Protein AF-A0A2P8DRP5-F1 (afdb_monomer)

Sequence (119 aa):
MTDTATVTSDDQRIWQIQAHQTLGELLKSADTAELPPLTWCVATNRILVGTTSSSAPAVVQRAAIADWAAHLGAARHPEYEPIAGLTRSVRATATLGTDHPVEVRLIADLRLDGNGNED

Organism: NCBI:txid645275

Mean predicted aligned error: 5.67 Å

Foldseek 3Di:
DDPPPDQDLVNLVVLLVVLVVVVVVLVVLCVVVVADDFDWDRGSPLEIETEDPPPDFLVVRQVNQVSSCVSQVWAWDDWDAPPPLFWIKTWTWHWDDDPNTRIYIYIYIFGADNVSHTD

Radius of gyration: 16.19 Å; Cα contacts (8 Å, |Δi|>4): 200; chains: 1; bounding box: 49×25×41 Å

pLDDT: mean 88.92, std 11.45, range [37.59, 97.94]

Solvent-accessible surface area (backbone atoms only — not comparable to full-atom values): 6619 Å² total; per-residue (Å²): 135,84,81,78,75,80,84,46,72,66,55,28,52,53,29,34,53,50,37,50,52,52,49,57,54,48,53,56,54,34,60,78,66,68,54,75,83,60,52,77,44,78,37,64,76,26,36,35,39,36,29,51,60,86,85,51,48,29,68,56,36,51,50,42,52,51,54,53,23,60,75,61,70,25,52,71,51,81,68,43,55,89,41,80,67,44,31,40,36,45,40,28,41,34,74,45,71,85,91,71,58,28,39,37,36,38,43,31,76,28,54,34,36,101,82,59,44,74,87

Structure (mmCIF, N/CA/C/O backbone):
data_AF-A0A2P8DRP5-F1
#
_entry.id   AF-A0A2P8DRP5-F1
#
loop_
_atom_site.group_PDB
_atom_site.id
_atom_site.type_symbol
_atom_site.label_atom_id
_atom_site.label_alt_id
_atom_site.label_comp_id
_atom_site.label_asym_id
_atom_site.label_entity_id
_atom_site.label_seq_id
_atom_site.pdbx_PDB_ins_code
_atom_site.Cartn_x
_atom_site.Cartn_y
_atom_site.Cartn_z
_atom_site.occupancy
_atom_site.B_iso_or_equiv
_atom_site.auth_seq_id
_atom_site.auth_comp_id
_atom_site.auth_asym_id
_atom_site.auth_atom_id
_atom_site.pdbx_PDB_model_num
ATOM 1 N N . MET A 1 1 ? -34.100 5.474 0.358 1.00 37.59 1 MET A N 1
ATOM 2 C CA . MET A 1 1 ? -33.520 6.764 0.774 1.00 37.59 1 MET A CA 1
ATOM 3 C C . MET A 1 1 ? -32.451 6.416 1.792 1.00 37.59 1 MET A C 1
ATOM 5 O O . MET A 1 1 ? -32.800 6.028 2.896 1.00 37.59 1 MET A O 1
ATOM 9 N N . THR A 1 2 ? -31.195 6.322 1.364 1.00 44.91 2 THR A N 1
ATOM 10 C CA . THR A 1 2 ? -30.097 5.859 2.221 1.00 44.91 2 THR A CA 1
ATOM 11 C C . THR A 1 2 ? -29.666 7.033 3.085 1.00 44.91 2 THR A C 1
ATOM 13 O O . THR A 1 2 ? -29.215 8.046 2.560 1.00 44.91 2 THR A O 1
ATOM 16 N N . ASP A 1 3 ? -29.896 6.919 4.386 1.00 45.97 3 ASP A N 1
ATOM 17 C CA . ASP A 1 3 ? -29.486 7.895 5.386 1.00 45.97 3 ASP A CA 1
ATOM 18 C C . ASP A 1 3 ? -27.950 7.919 5.432 1.00 45.97 3 ASP A C 1
ATOM 20 O O . ASP A 1 3 ? -27.313 6.988 5.928 1.00 45.97 3 ASP A O 1
ATOM 24 N N . THR A 1 4 ? -27.326 8.920 4.807 1.00 57.56 4 THR A N 1
ATOM 25 C CA . THR A 1 4 ? -25.884 9.162 4.955 1.00 57.56 4 THR A CA 1
ATOM 26 C C . THR A 1 4 ? -25.672 9.734 6.346 1.00 57.56 4 THR A C 1
ATOM 28 O O . THR A 1 4 ? -25.712 10.948 6.533 1.00 57.56 4 THR A O 1
ATOM 31 N N . ALA A 1 5 ? -25.490 8.851 7.327 1.00 73.00 5 ALA A N 1
ATOM 32 C CA . ALA A 1 5 ? -25.084 9.248 8.664 1.00 73.00 5 ALA A CA 1
ATOM 33 C C . ALA A 1 5 ? -23.856 10.170 8.562 1.00 73.00 5 ALA A C 1
ATOM 35 O O . ALA A 1 5 ? -22.851 9.825 7.933 1.00 73.00 5 ALA A O 1
ATOM 36 N N . THR A 1 6 ? -23.965 11.368 9.133 1.00 85.94 6 THR A N 1
ATOM 37 C CA . THR A 1 6 ? -22.887 12.357 9.124 1.00 85.94 6 THR A CA 1
ATOM 38 C C . THR A 1 6 ? -21.684 11.806 9.882 1.00 85.94 6 THR A C 1
ATOM 40 O O . THR A 1 6 ? -21.782 11.525 11.073 1.00 85.94 6 THR A O 1
ATOM 43 N N . VAL A 1 7 ? -20.542 11.686 9.203 1.00 86.81 7 VAL A N 1
ATOM 44 C CA . VAL A 1 7 ? -19.267 11.293 9.819 1.00 86.81 7 VAL A CA 1
ATOM 45 C C . VAL A 1 7 ? -18.820 12.373 10.799 1.00 86.81 7 VAL A C 1
ATOM 47 O O . VAL A 1 7 ? -18.654 13.533 10.415 1.00 86.81 7 VAL A O 1
ATOM 50 N N . THR A 1 8 ? -18.599 11.994 12.054 1.00 91.50 8 THR A N 1
ATOM 51 C CA . THR A 1 8 ? -18.160 12.911 13.110 1.00 91.50 8 THR A CA 1
ATOM 52 C C . THR A 1 8 ? -16.636 12.918 13.267 1.00 91.50 8 THR A C 1
ATOM 54 O O . THR A 1 8 ? -15.928 12.028 12.794 1.00 91.50 8 THR A O 1
ATOM 57 N N . SER A 1 9 ? -16.098 13.911 13.981 1.00 92.88 9 SER A N 1
ATOM 58 C CA . SER A 1 9 ? -14.670 13.933 14.334 1.00 92.88 9 SER A CA 1
ATOM 59 C C . SER A 1 9 ? -14.275 12.800 15.291 1.00 92.88 9 SER A C 1
ATOM 61 O O . SER A 1 9 ? -13.111 12.402 15.307 1.00 92.88 9 SER A O 1
ATOM 63 N N . ASP A 1 10 ? -15.214 12.288 16.094 1.00 92.81 10 ASP A N 1
ATOM 64 C CA . ASP A 1 10 ? -14.983 11.107 16.934 1.00 92.81 10 ASP A CA 1
ATOM 65 C C . ASP A 1 10 ? -14.807 9.854 16.075 1.00 92.81 10 ASP A C 1
ATOM 67 O O . ASP A 1 10 ? -13.849 9.107 16.284 1.00 92.81 10 ASP A O 1
ATOM 71 N N . ASP A 1 11 ? -15.641 9.685 15.044 1.00 90.50 11 ASP A N 1
ATOM 72 C CA . ASP A 1 11 ? -15.489 8.596 14.075 1.00 90.50 11 ASP A CA 1
ATOM 73 C C . ASP A 1 11 ? -14.119 8.656 13.394 1.00 90.50 11 ASP A C 1
ATOM 75 O O . ASP A 1 11 ? -13.396 7.663 13.364 1.00 90.50 11 ASP A O 1
ATOM 79 N N . GLN A 1 12 ? -13.711 9.838 12.918 1.00 92.31 12 GLN A N 1
ATOM 80 C CA . GLN A 1 12 ? -12.409 10.030 12.268 1.00 92.31 12 GLN A CA 1
ATOM 81 C C . GLN A 1 12 ? -11.237 9.672 13.189 1.00 92.31 12 GLN A C 1
ATOM 83 O O . GLN A 1 12 ? -10.290 9.021 12.747 1.00 92.31 12 GLN A O 1
ATOM 88 N N . ARG A 1 13 ? -11.299 10.046 14.475 1.00 93.31 13 ARG A N 1
ATOM 89 C CA . ARG A 1 13 ? -10.270 9.672 15.459 1.00 93.31 13 ARG A CA 1
ATOM 90 C C . ARG A 1 13 ? -10.201 8.162 15.656 1.00 93.31 13 ARG A C 1
ATOM 92 O O . ARG A 1 13 ? -9.106 7.603 15.641 1.00 93.31 13 ARG A O 1
ATOM 99 N N . ILE A 1 14 ? -11.349 7.499 15.803 1.00 91.50 14 ILE A N 1
ATOM 100 C CA . ILE A 1 14 ? -11.414 6.034 15.918 1.00 91.50 14 ILE A CA 1
ATOM 101 C C . ILE A 1 14 ? -10.801 5.383 14.673 1.00 91.50 14 ILE A C 1
ATOM 103 O O . ILE A 1 14 ? -9.993 4.464 14.786 1.00 91.50 14 ILE A O 1
ATOM 107 N N . TRP A 1 15 ? -11.119 5.897 13.488 1.00 91.50 15 TRP A N 1
ATOM 108 C CA . TRP A 1 15 ? -10.604 5.378 12.223 1.00 91.50 15 TRP A CA 1
ATOM 109 C C . TRP A 1 15 ? -9.092 5.554 12.081 1.00 91.50 15 TRP A C 1
ATOM 111 O O . TRP A 1 15 ? -8.424 4.651 11.584 1.00 91.50 15 TRP A O 1
ATOM 121 N N . GLN A 1 16 ? -8.535 6.675 12.547 1.00 93.44 16 GLN A N 1
ATOM 122 C CA . GLN A 1 16 ? -7.084 6.877 12.576 1.00 93.44 16 GLN A CA 1
ATOM 123 C C . GLN A 1 16 ? -6.389 5.899 13.524 1.00 93.44 16 GLN A C 1
ATOM 125 O O . GLN A 1 16 ? -5.345 5.354 13.172 1.00 93.44 16 GLN A O 1
ATOM 130 N N . ILE A 1 17 ? -6.968 5.648 14.702 1.00 92.94 17 ILE A N 1
ATOM 131 C CA . ILE A 1 17 ? -6.433 4.669 15.660 1.00 92.94 17 ILE A CA 1
ATOM 132 C C . ILE A 1 17 ? -6.422 3.271 15.033 1.00 92.94 17 ILE A C 1
ATOM 134 O O . ILE A 1 17 ? -5.401 2.588 15.086 1.00 92.94 17 ILE A O 1
ATOM 138 N N . GLN A 1 18 ? -7.520 2.874 14.389 1.00 91.38 18 GLN A N 1
ATOM 139 C CA . GLN A 1 18 ? -7.632 1.583 13.706 1.00 91.38 18 GLN A CA 1
ATOM 140 C C . GLN A 1 18 ? -6.608 1.454 12.574 1.00 91.38 18 GLN A C 1
ATOM 142 O O . GLN A 1 18 ? -5.851 0.490 12.537 1.00 91.38 18 GLN A O 1
ATOM 147 N N . ALA A 1 19 ? -6.507 2.457 11.699 1.00 93.12 19 ALA A N 1
ATOM 148 C CA . ALA A 1 19 ? -5.530 2.457 10.613 1.00 93.12 19 ALA A CA 1
ATOM 149 C C . ALA A 1 19 ? -4.077 2.425 11.125 1.00 93.12 19 ALA A C 1
ATOM 151 O O . ALA A 1 19 ? -3.227 1.769 10.525 1.00 93.12 19 ALA A O 1
ATOM 152 N N . HIS A 1 20 ? -3.786 3.076 12.256 1.00 94.69 20 HIS A N 1
ATOM 153 C CA . HIS A 1 20 ? -2.475 3.004 12.900 1.00 94.69 20 HIS A CA 1
ATOM 154 C C . HIS A 1 20 ? -2.169 1.605 13.460 1.00 94.69 20 HIS A C 1
ATOM 156 O O . HIS A 1 20 ? -1.058 1.105 13.286 1.00 94.69 20 HIS A O 1
ATOM 162 N N . GLN A 1 21 ? -3.145 0.950 14.093 1.00 93.88 21 GLN A N 1
ATOM 163 C CA . GLN A 1 21 ? -3.001 -0.431 14.569 1.00 93.88 21 GLN A CA 1
ATOM 164 C C . GLN A 1 21 ? -2.756 -1.394 13.403 1.00 93.88 21 GLN A C 1
ATOM 166 O O . GLN A 1 21 ? -1.796 -2.164 13.442 1.00 93.88 21 GLN A O 1
ATOM 171 N N . THR A 1 22 ? -3.546 -1.274 12.330 1.00 94.88 22 THR A N 1
ATOM 172 C CA . THR A 1 22 ? -3.350 -2.038 11.091 1.00 94.88 22 THR A CA 1
ATOM 173 C C . THR A 1 22 ? -1.965 -1.800 10.495 1.00 94.88 22 THR A C 1
ATOM 175 O O . THR A 1 22 ? -1.314 -2.757 10.092 1.00 94.88 22 THR A O 1
ATOM 178 N N . LEU A 1 23 ? -1.466 -0.558 10.480 1.00 96.00 23 LEU A N 1
ATOM 179 C CA . LEU A 1 23 ? -0.102 -0.273 10.028 1.00 96.00 23 LEU A CA 1
ATOM 180 C C . LEU A 1 23 ? 0.943 -0.997 10.892 1.00 96.00 23 LEU A C 1
ATOM 182 O O . LEU A 1 23 ? 1.890 -1.564 10.356 1.00 96.00 23 LEU A O 1
ATOM 186 N N . GLY A 1 24 ? 0.777 -1.010 12.215 1.00 96.44 24 GLY A N 1
ATOM 187 C CA . GLY A 1 24 ? 1.695 -1.710 13.116 1.00 96.44 24 GLY A CA 1
ATOM 188 C C . GLY A 1 24 ? 1.764 -3.218 12.857 1.00 96.44 24 GLY A C 1
ATOM 189 O O . GLY A 1 24 ? 2.849 -3.799 12.875 1.00 96.44 24 GLY A O 1
ATOM 190 N N . GLU A 1 25 ? 0.627 -3.861 12.595 1.00 95.75 25 GLU A N 1
ATOM 191 C CA . GLU A 1 25 ? 0.568 -5.278 12.210 1.00 95.75 25 GLU A CA 1
ATOM 192 C C . GLU A 1 25 ? 1.158 -5.514 10.820 1.00 95.75 25 GLU A C 1
ATOM 194 O O . GLU A 1 25 ? 1.946 -6.443 10.621 1.00 95.75 25 GLU A O 1
ATOM 199 N N . LEU A 1 26 ? 0.839 -4.626 9.879 1.00 95.88 26 LEU A N 1
ATOM 200 C CA . LEU A 1 26 ? 1.336 -4.685 8.517 1.00 95.88 26 LEU A CA 1
ATOM 201 C C . LEU A 1 26 ? 2.865 -4.622 8.479 1.00 95.88 26 LEU A C 1
ATOM 203 O O . LEU A 1 26 ? 3.485 -5.476 7.851 1.00 95.88 26 LEU A O 1
ATOM 207 N N . LEU A 1 27 ? 3.477 -3.679 9.201 1.00 97.50 27 LEU A N 1
ATOM 208 C CA . LEU A 1 27 ? 4.933 -3.533 9.266 1.00 97.50 27 LEU A CA 1
ATOM 209 C C . LEU A 1 27 ? 5.624 -4.760 9.877 1.00 97.50 27 LEU A C 1
ATOM 211 O O . LEU A 1 27 ? 6.671 -5.162 9.386 1.00 97.50 27 LEU A O 1
ATOM 215 N N . LYS A 1 28 ? 5.028 -5.403 10.890 1.00 97.31 28 LYS A N 1
ATOM 216 C CA . LYS A 1 28 ? 5.557 -6.665 11.445 1.00 97.31 28 LYS A CA 1
ATOM 217 C C . LYS A 1 28 ? 5.528 -7.795 10.417 1.00 97.31 28 LYS A C 1
ATOM 219 O O . LYS A 1 28 ? 6.491 -8.548 10.294 1.00 97.31 28 LYS A O 1
ATOM 224 N N . SER A 1 29 ? 4.422 -7.916 9.678 1.00 96.38 29 SER A N 1
ATOM 225 C CA . SER A 1 29 ? 4.304 -8.927 8.621 1.00 96.38 29 SER A CA 1
ATOM 226 C C . SER A 1 29 ? 5.282 -8.668 7.471 1.00 96.38 29 SER A C 1
ATOM 228 O O . SER A 1 29 ? 5.855 -9.609 6.933 1.00 96.38 29 SER A O 1
ATOM 230 N N . ALA A 1 30 ? 5.505 -7.394 7.141 1.00 96.69 30 ALA A N 1
ATOM 231 C CA . ALA A 1 30 ? 6.412 -6.959 6.091 1.00 96.69 30 ALA A CA 1
ATOM 232 C C . ALA A 1 30 ? 7.878 -7.222 6.448 1.00 96.69 30 ALA A C 1
ATOM 234 O O . ALA A 1 30 ? 8.627 -7.665 5.588 1.00 96.69 30 ALA A O 1
ATOM 235 N N . ASP A 1 31 ? 8.264 -7.012 7.709 1.00 97.44 31 ASP A N 1
ATOM 236 C CA . ASP A 1 31 ? 9.593 -7.357 8.229 1.00 97.44 31 ASP A CA 1
ATOM 237 C C . ASP A 1 31 ? 9.861 -8.865 8.118 1.00 97.44 31 ASP A C 1
ATOM 239 O O . ASP A 1 31 ? 10.891 -9.284 7.601 1.00 97.44 31 ASP A O 1
ATOM 243 N N . THR A 1 32 ? 8.874 -9.693 8.483 1.00 96.81 32 THR A N 1
ATOM 244 C CA . THR A 1 32 ? 8.967 -11.160 8.340 1.00 96.81 32 THR A CA 1
ATOM 245 C C . THR A 1 32 ? 9.088 -11.601 6.876 1.00 96.81 32 THR A C 1
ATOM 247 O O . THR A 1 32 ? 9.713 -12.617 6.588 1.00 96.81 32 THR A O 1
ATOM 250 N N . ALA A 1 33 ? 8.475 -10.854 5.956 1.00 96.38 33 ALA A N 1
ATOM 251 C CA . ALA A 1 33 ? 8.518 -11.104 4.517 1.00 96.38 33 ALA A CA 1
ATOM 252 C C . ALA A 1 33 ? 9.658 -10.352 3.798 1.00 96.38 33 ALA A C 1
ATOM 254 O O . ALA A 1 33 ? 9.713 -10.386 2.571 1.00 96.38 33 ALA A O 1
ATOM 255 N N . GLU A 1 34 ? 10.539 -9.673 4.543 1.00 96.94 34 GLU A N 1
ATOM 256 C CA . GLU A 1 34 ? 11.671 -8.886 4.032 1.00 96.94 34 GLU A CA 1
ATOM 257 C C . GLU A 1 34 ? 11.279 -7.855 2.953 1.00 96.94 34 GLU A C 1
ATOM 259 O O . GLU A 1 34 ? 12.017 -7.601 1.998 1.00 96.94 34 GLU A O 1
ATOM 264 N N . LEU A 1 35 ? 10.099 -7.238 3.087 1.00 97.31 35 LEU A N 1
ATOM 265 C CA . LEU A 1 35 ? 9.602 -6.295 2.084 1.00 97.31 35 LEU A CA 1
ATOM 266 C C . LEU A 1 35 ? 10.390 -4.974 2.087 1.00 97.31 35 LEU A C 1
ATOM 268 O O . LEU A 1 35 ? 10.758 -4.468 3.154 1.00 97.31 35 LEU A O 1
ATOM 272 N N . PRO A 1 36 ? 10.566 -4.332 0.915 1.00 96.00 36 PRO A N 1
ATOM 273 C CA . PRO A 1 36 ? 11.179 -3.011 0.836 1.00 96.00 36 PRO A CA 1
ATOM 274 C C . PRO A 1 36 ? 10.427 -1.979 1.693 1.00 96.00 36 PRO A C 1
ATOM 276 O O . PRO A 1 36 ? 9.195 -1.949 1.671 1.00 96.00 36 PRO A O 1
ATOM 279 N N . PRO A 1 37 ? 11.115 -1.084 2.421 1.00 94.88 37 PRO A N 1
ATOM 280 C CA . PRO A 1 37 ? 10.444 -0.092 3.251 1.00 94.88 37 PRO A CA 1
ATOM 281 C C . PRO A 1 37 ? 9.670 0.926 2.401 1.00 94.88 37 PRO A C 1
ATOM 283 O O . PRO A 1 37 ? 10.142 1.381 1.358 1.00 94.88 37 PRO A O 1
ATOM 286 N N . LEU A 1 38 ? 8.500 1.331 2.897 1.00 97.19 38 LEU A N 1
ATOM 287 C CA . LEU A 1 38 ? 7.682 2.408 2.337 1.00 97.19 38 LEU A CA 1
ATOM 288 C C . LEU A 1 38 ? 7.506 3.531 3.361 1.00 97.19 38 LEU A C 1
ATOM 290 O O . LEU A 1 38 ? 7.526 3.304 4.573 1.00 97.19 38 LEU A O 1
ATOM 294 N N . THR A 1 39 ? 7.268 4.741 2.866 1.00 96.94 39 THR A N 1
ATOM 295 C CA . THR A 1 39 ? 6.729 5.839 3.673 1.00 96.94 39 THR A CA 1
ATOM 296 C C . THR A 1 39 ? 5.225 5.646 3.815 1.00 96.94 39 THR A C 1
ATOM 298 O O . THR A 1 39 ? 4.542 5.401 2.823 1.00 96.94 39 THR A O 1
ATOM 301 N N . TRP A 1 40 ? 4.697 5.786 5.030 1.00 97.25 40 TRP A N 1
ATOM 302 C CA . TRP A 1 40 ? 3.282 5.557 5.320 1.00 97.25 40 TRP A CA 1
ATOM 303 C C . TRP A 1 40 ? 2.566 6.830 5.768 1.00 97.25 40 TRP A C 1
ATOM 305 O O . TRP A 1 40 ? 3.073 7.588 6.593 1.00 97.25 40 TRP A O 1
ATOM 315 N N . CYS A 1 41 ? 1.352 7.036 5.261 1.00 97.31 41 CYS A N 1
ATOM 316 C CA . CYS A 1 41 ? 0.439 8.096 5.673 1.00 97.31 41 CYS A CA 1
ATOM 317 C C . CYS A 1 41 ? -0.874 7.488 6.184 1.00 97.31 41 CYS A C 1
ATOM 319 O O . CYS A 1 41 ? -1.529 6.729 5.470 1.00 97.31 41 CYS A O 1
ATOM 321 N N . VAL A 1 42 ? -1.265 7.842 7.412 1.00 96.31 42 VAL A N 1
ATOM 322 C CA . VAL A 1 42 ? -2.546 7.452 8.020 1.00 96.31 42 VAL A CA 1
ATOM 323 C C . VAL A 1 42 ? -3.553 8.584 7.821 1.00 96.31 42 VAL A C 1
ATOM 325 O O . VAL A 1 42 ? -3.427 9.649 8.429 1.00 96.31 42 VAL A O 1
ATOM 328 N N . ALA A 1 43 ? -4.558 8.363 6.976 1.00 93.19 43 ALA A N 1
ATOM 329 C CA . ALA A 1 43 ? -5.599 9.347 6.702 1.00 93.19 43 ALA A CA 1
ATOM 330 C C . ALA A 1 43 ? -6.751 9.284 7.723 1.00 93.19 43 ALA A C 1
ATOM 332 O O . ALA A 1 43 ? -6.942 8.298 8.434 1.00 93.19 43 ALA A O 1
ATOM 333 N N . THR A 1 44 ? -7.572 10.335 7.766 1.00 91.69 44 THR A N 1
ATOM 334 C CA . THR A 1 44 ? -8.738 10.456 8.666 1.00 91.69 44 THR A CA 1
ATOM 335 C C . THR A 1 44 ? -9.957 9.640 8.228 1.00 91.69 44 THR A C 1
ATOM 337 O O . THR A 1 44 ? -10.997 9.708 8.872 1.00 91.69 44 THR A O 1
ATOM 340 N N . ASN A 1 45 ? -9.858 8.881 7.135 1.00 88.75 45 ASN A N 1
ATOM 341 C CA . ASN A 1 45 ? -10.969 8.200 6.466 1.00 88.75 45 ASN A CA 1
ATOM 342 C C . ASN A 1 45 ? -10.713 6.698 6.242 1.00 88.75 45 ASN A C 1
ATOM 344 O O . ASN A 1 45 ? -11.131 6.154 5.225 1.00 88.75 45 ASN A O 1
ATOM 348 N N . ARG A 1 46 ? -10.027 6.031 7.185 1.00 88.56 46 ARG A N 1
ATOM 349 C CA . ARG A 1 46 ? -9.658 4.597 7.117 1.00 88.56 46 ARG A CA 1
ATOM 350 C C . ARG A 1 46 ? -8.775 4.222 5.923 1.00 88.56 46 ARG A C 1
ATOM 352 O O . ARG A 1 46 ? -8.740 3.061 5.526 1.00 88.56 46 ARG A O 1
ATOM 359 N N . ILE A 1 47 ? -8.058 5.190 5.361 1.00 94.12 47 ILE A N 1
ATOM 360 C CA . ILE A 1 47 ? -7.098 4.942 4.290 1.00 94.12 47 ILE A CA 1
ATOM 361 C C . ILE A 1 47 ? -5.689 4.970 4.870 1.00 94.12 47 ILE A C 1
ATOM 363 O O . ILE A 1 47 ? -5.295 5.913 5.560 1.00 94.12 47 ILE A O 1
ATOM 367 N N . LEU A 1 48 ? -4.925 3.940 4.536 1.00 96.75 48 LEU A N 1
ATOM 368 C CA . LEU A 1 48 ? -3.495 3.863 4.757 1.00 96.75 48 LEU A CA 1
ATOM 369 C C . LEU A 1 48 ? -2.796 3.952 3.397 1.00 96.75 48 LEU A C 1
ATOM 371 O O . LEU A 1 48 ? -3.034 3.120 2.524 1.00 96.75 48 LEU A O 1
ATOM 375 N N . VAL A 1 49 ? -1.944 4.957 3.203 1.00 97.56 49 VAL A N 1
ATOM 376 C CA . VAL A 1 49 ? -1.206 5.140 1.944 1.00 97.56 49 VAL A CA 1
ATOM 377 C C . VAL A 1 49 ? 0.261 4.797 2.155 1.00 97.56 49 VAL A C 1
ATOM 379 O O . VAL A 1 49 ? 0.918 5.434 2.973 1.00 97.56 49 VAL A O 1
ATOM 382 N N . GLY A 1 50 ? 0.759 3.808 1.418 1.00 97.81 50 GLY A N 1
ATOM 383 C CA . GLY A 1 50 ? 2.171 3.448 1.345 1.00 97.81 50 GLY A CA 1
ATOM 384 C C . GLY A 1 50 ? 2.787 3.981 0.057 1.00 97.81 50 GLY A C 1
ATOM 385 O O . GLY A 1 50 ? 2.275 3.714 -1.031 1.00 97.81 50 GLY A O 1
ATOM 386 N N . THR A 1 51 ? 3.880 4.729 0.170 1.00 97.38 51 THR A N 1
ATOM 387 C CA . THR A 1 51 ? 4.596 5.301 -0.975 1.00 97.38 51 THR A CA 1
ATOM 388 C C . THR A 1 51 ? 6.065 4.923 -0.972 1.00 97.38 51 THR A C 1
ATOM 390 O O . THR A 1 51 ? 6.713 4.926 0.076 1.00 97.38 51 THR A O 1
ATOM 393 N N . THR A 1 52 ? 6.612 4.651 -2.151 1.00 95.62 52 THR A N 1
ATOM 394 C CA . THR A 1 52 ? 8.049 4.420 -2.333 1.00 95.62 52 THR A CA 1
ATOM 395 C C . THR A 1 52 ? 8.856 5.693 -2.082 1.00 95.62 52 THR A C 1
ATOM 397 O O . THR A 1 52 ? 8.344 6.811 -2.169 1.00 95.62 52 THR A O 1
ATOM 400 N N . SER A 1 53 ? 10.147 5.535 -1.778 1.00 90.56 53 SER A N 1
ATOM 401 C CA . SER A 1 53 ? 11.058 6.681 -1.761 1.00 90.56 53 SER A CA 1
ATOM 402 C C . SER A 1 53 ? 11.228 7.234 -3.175 1.00 90.56 53 SER A C 1
ATOM 404 O O . SER A 1 53 ? 11.605 6.496 -4.086 1.00 90.56 53 SER A O 1
ATOM 406 N N . SER A 1 54 ? 11.037 8.542 -3.344 1.00 85.12 54 SER A N 1
ATOM 407 C CA . SER A 1 54 ? 11.236 9.230 -4.628 1.00 85.12 54 SER A CA 1
ATOM 408 C C . SER A 1 54 ? 12.702 9.309 -5.064 1.00 85.12 54 SER A C 1
ATOM 410 O O . SER A 1 54 ? 12.981 9.665 -6.206 1.00 85.12 54 SER A O 1
ATOM 412 N N . SER A 1 55 ? 13.639 8.985 -4.168 1.00 87.56 55 SER A N 1
ATOM 413 C CA . SER A 1 55 ? 15.066 8.884 -4.479 1.00 87.56 55 SER A CA 1
ATOM 414 C C . SER A 1 55 ? 15.477 7.531 -5.065 1.00 87.56 55 SER A C 1
ATOM 416 O O . SER A 1 55 ? 16.610 7.400 -5.522 1.00 87.56 55 SER A O 1
ATOM 418 N N . ALA A 1 56 ? 14.604 6.519 -5.030 1.00 88.44 56 ALA A N 1
ATOM 419 C CA . ALA A 1 56 ? 14.901 5.210 -5.600 1.00 88.44 56 ALA A CA 1
ATOM 420 C C . ALA A 1 56 ? 14.692 5.213 -7.131 1.00 88.44 56 ALA A C 1
ATOM 422 O O . ALA A 1 56 ? 13.770 5.882 -7.607 1.00 88.44 56 ALA A O 1
ATOM 423 N N . PRO A 1 57 ? 15.476 4.437 -7.906 1.00 90.31 57 PRO A N 1
ATOM 424 C CA . PRO A 1 57 ? 15.249 4.264 -9.344 1.00 90.31 57 PRO A CA 1
ATOM 425 C C . PRO A 1 57 ? 13.842 3.740 -9.655 1.00 90.31 57 PRO A C 1
ATOM 427 O O . PRO A 1 57 ? 13.273 2.980 -8.862 1.00 90.31 57 PRO A O 1
ATOM 430 N N . ALA A 1 58 ? 13.283 4.092 -10.815 1.00 90.44 58 ALA A N 1
ATOM 431 C CA . ALA A 1 58 ? 11.899 3.753 -11.164 1.00 90.44 58 ALA A CA 1
ATOM 432 C C . ALA A 1 58 ? 11.643 2.233 -11.166 1.00 90.44 58 ALA A C 1
ATOM 434 O O . ALA A 1 58 ? 10.619 1.766 -10.657 1.00 90.44 58 ALA A O 1
ATOM 435 N N . VAL A 1 59 ? 12.617 1.448 -11.636 1.00 89.94 59 VAL A N 1
ATOM 43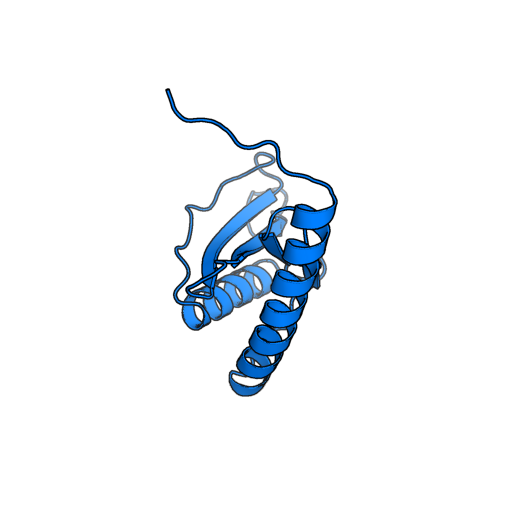6 C CA . VAL A 1 59 ? 12.562 -0.021 -11.599 1.00 89.94 59 VAL A CA 1
ATOM 437 C C . VAL A 1 59 ? 12.448 -0.569 -10.171 1.00 89.94 59 VAL A C 1
ATOM 439 O O . VAL A 1 59 ? 11.657 -1.479 -9.922 1.00 89.94 59 VAL A O 1
ATOM 442 N N . VAL A 1 60 ? 13.169 0.024 -9.213 1.00 92.62 60 VAL A N 1
ATOM 443 C CA . VAL A 1 60 ? 13.145 -0.380 -7.798 1.00 92.62 60 VAL A CA 1
ATOM 444 C C . VAL A 1 60 ? 11.806 -0.015 -7.168 1.00 92.62 60 VAL A C 1
ATOM 446 O O . VAL A 1 60 ? 11.217 -0.818 -6.448 1.00 92.62 60 VAL A O 1
ATOM 449 N N . GLN A 1 61 ? 11.289 1.175 -7.477 1.00 94.38 61 GLN A N 1
ATOM 450 C CA . GLN A 1 61 ? 9.983 1.608 -6.990 1.00 94.38 61 GLN A CA 1
ATOM 451 C C . GLN A 1 61 ? 8.863 0.690 -7.499 1.00 94.38 61 GLN A C 1
ATOM 453 O O . GLN A 1 61 ? 8.016 0.260 -6.717 1.00 94.38 61 GLN A O 1
ATOM 458 N N . ARG A 1 62 ? 8.874 0.324 -8.789 1.00 93.88 62 ARG A N 1
ATOM 459 C CA . ARG A 1 62 ? 7.885 -0.612 -9.339 1.00 93.88 62 ARG A CA 1
ATOM 460 C C . ARG A 1 62 ? 7.973 -1.988 -8.687 1.00 93.88 62 ARG A C 1
ATOM 462 O O . ARG A 1 62 ? 6.928 -2.547 -8.355 1.00 93.88 62 ARG A O 1
ATOM 469 N N . ALA A 1 63 ? 9.184 -2.523 -8.528 1.00 94.94 63 ALA A N 1
ATOM 470 C CA . ALA A 1 63 ? 9.396 -3.814 -7.880 1.00 94.94 63 ALA A CA 1
ATOM 471 C C . ALA A 1 63 ? 8.830 -3.805 -6.453 1.00 94.94 63 ALA A C 1
ATOM 473 O O . ALA A 1 63 ? 8.019 -4.662 -6.121 1.00 94.94 63 ALA A O 1
ATOM 474 N N . ALA A 1 64 ? 9.112 -2.754 -5.676 1.00 96.50 64 ALA A N 1
ATOM 475 C CA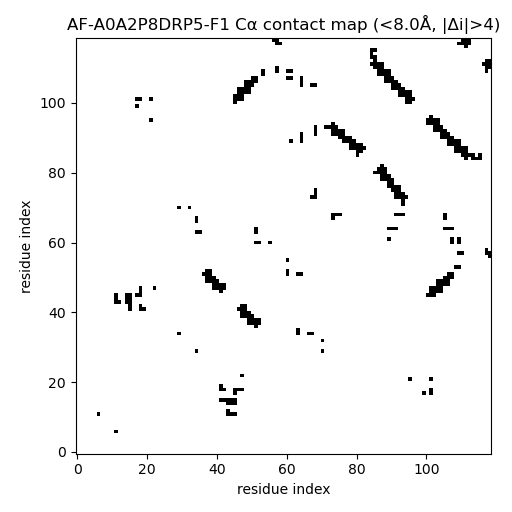 . ALA A 1 64 ? 8.560 -2.601 -4.335 1.00 96.50 64 ALA A CA 1
ATOM 476 C C . ALA A 1 64 ? 7.020 -2.618 -4.326 1.00 96.50 64 ALA A C 1
ATOM 478 O O . ALA A 1 64 ? 6.421 -3.342 -3.535 1.00 96.50 64 ALA A O 1
ATOM 479 N N . ILE A 1 65 ? 6.349 -1.881 -5.223 1.00 96.81 65 ILE A N 1
ATOM 480 C CA . ILE A 1 65 ? 4.876 -1.924 -5.304 1.00 96.81 65 ILE A CA 1
ATOM 481 C C . ILE A 1 65 ? 4.372 -3.322 -5.684 1.00 96.81 65 ILE A C 1
ATOM 483 O O . ILE A 1 65 ? 3.336 -3.746 -5.174 1.00 96.81 65 ILE A O 1
ATOM 487 N N . ALA A 1 66 ? 5.074 -4.042 -6.562 1.00 96.12 66 ALA A N 1
ATOM 488 C CA . ALA A 1 66 ? 4.698 -5.398 -6.950 1.00 96.12 66 ALA A CA 1
ATOM 489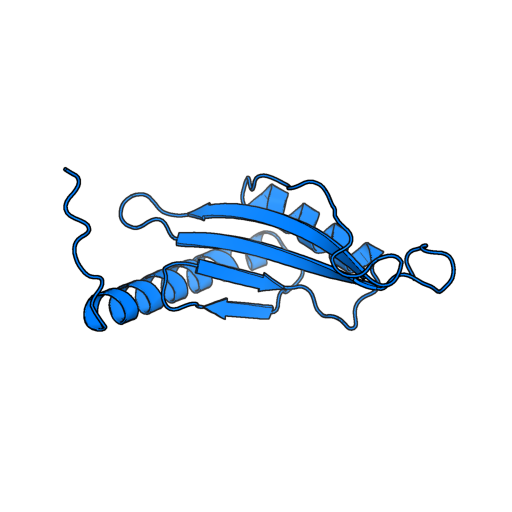 C C . ALA A 1 66 ? 4.820 -6.390 -5.780 1.00 96.12 66 ALA A C 1
ATOM 491 O O . ALA A 1 66 ? 3.876 -7.146 -5.547 1.00 96.12 66 ALA A O 1
ATOM 492 N N . ASP A 1 67 ? 5.915 -6.334 -5.020 1.00 97.44 67 ASP A N 1
ATOM 493 C CA . ASP A 1 67 ? 6.152 -7.202 -3.860 1.00 97.44 67 ASP A CA 1
ATOM 494 C C . ASP A 1 67 ? 5.114 -6.949 -2.762 1.00 97.44 67 ASP A C 1
ATOM 496 O O . ASP A 1 67 ? 4.469 -7.875 -2.265 1.00 97.44 67 ASP A O 1
ATOM 500 N N . TRP A 1 68 ? 4.857 -5.676 -2.452 1.00 97.94 68 TRP A N 1
ATOM 501 C CA . TRP A 1 68 ? 3.817 -5.295 -1.500 1.00 97.94 68 TRP A CA 1
ATOM 502 C C . TRP A 1 68 ? 2.415 -5.686 -1.969 1.00 97.94 68 TRP A C 1
ATOM 504 O O . TRP A 1 68 ? 1.601 -6.140 -1.163 1.00 97.94 68 TRP A O 1
ATOM 514 N N . ALA A 1 69 ? 2.110 -5.536 -3.261 1.00 97.06 69 ALA A N 1
ATOM 515 C CA . ALA A 1 69 ? 0.821 -5.949 -3.799 1.00 9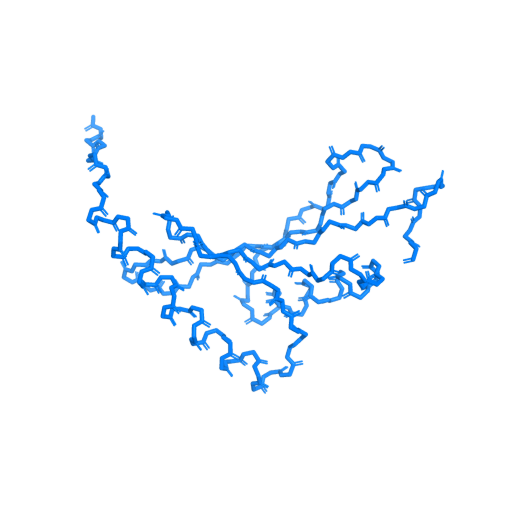7.06 69 ALA A CA 1
ATOM 516 C C . ALA A 1 69 ? 0.627 -7.467 -3.691 1.00 97.06 69 ALA A C 1
ATOM 518 O O . ALA A 1 69 ? -0.457 -7.910 -3.319 1.00 97.06 69 ALA A O 1
ATOM 519 N N . ALA A 1 70 ? 1.670 -8.253 -3.968 1.00 97.25 70 ALA A N 1
ATOM 520 C CA . ALA A 1 70 ? 1.634 -9.702 -3.822 1.00 97.25 70 ALA A CA 1
ATOM 521 C C . ALA A 1 70 ? 1.425 -10.117 -2.357 1.00 97.25 70 ALA A C 1
ATOM 523 O O . ALA A 1 70 ? 0.533 -10.916 -2.080 1.00 97.25 70 ALA A O 1
ATOM 524 N N . HIS A 1 71 ? 2.176 -9.521 -1.424 1.00 96.94 71 HIS A N 1
ATOM 525 C CA . HIS A 1 71 ? 2.047 -9.785 0.016 1.00 96.94 71 HIS A CA 1
ATOM 526 C C . HIS A 1 71 ? 0.641 -9.493 0.548 1.00 96.94 71 HIS A C 1
ATOM 528 O O . HIS A 1 71 ? 0.087 -10.257 1.334 1.00 96.94 71 HIS A O 1
ATOM 534 N N . LEU A 1 72 ? 0.038 -8.395 0.091 1.00 95.88 72 LEU A N 1
ATOM 535 C CA . LEU A 1 72 ? -1.293 -7.966 0.517 1.00 95.88 72 LEU A CA 1
ATOM 536 C C . LEU A 1 72 ? -2.447 -8.664 -0.219 1.00 95.88 72 LEU A C 1
ATOM 538 O O . LEU A 1 72 ? -3.604 -8.434 0.132 1.00 95.88 72 LEU A O 1
ATOM 542 N N . GLY A 1 73 ? -2.172 -9.434 -1.279 1.00 95.62 73 GLY A N 1
ATOM 543 C CA . GLY A 1 73 ? -3.210 -9.869 -2.221 1.00 95.62 73 GLY A CA 1
ATOM 544 C C . GLY A 1 73 ? -3.943 -8.688 -2.878 1.00 95.62 73 GLY A C 1
ATOM 545 O O . GLY A 1 73 ? -5.136 -8.772 -3.166 1.00 95.62 73 GLY A O 1
ATOM 546 N N . ALA A 1 74 ? -3.250 -7.562 -3.063 1.00 94.88 74 ALA A N 1
ATOM 547 C CA . ALA A 1 74 ? -3.817 -6.315 -3.554 1.00 94.88 74 ALA A CA 1
ATOM 548 C C . ALA A 1 74 ? -4.134 -6.376 -5.055 1.00 94.88 74 ALA A C 1
ATOM 550 O O . ALA A 1 74 ? -3.363 -6.904 -5.861 1.00 94.88 74 ALA A O 1
ATOM 551 N N . ALA A 1 75 ? -5.227 -5.731 -5.459 1.00 94.00 75 ALA A N 1
ATOM 552 C CA . ALA A 1 75 ? -5.536 -5.521 -6.866 1.00 94.00 75 ALA A CA 1
ATOM 553 C C . ALA A 1 75 ? -4.606 -4.447 -7.450 1.00 94.00 75 ALA A C 1
ATOM 555 O O . ALA A 1 75 ? -4.571 -3.317 -6.957 1.00 94.00 75 ALA A O 1
ATOM 556 N N . ARG A 1 76 ? -3.864 -4.786 -8.512 1.00 93.12 76 ARG A N 1
ATOM 557 C CA . ARG A 1 76 ? -3.051 -3.820 -9.265 1.00 93.12 76 ARG A CA 1
ATOM 558 C C . ARG A 1 76 ? -3.921 -3.045 -10.245 1.00 93.12 76 ARG A C 1
ATOM 560 O O . ARG A 1 76 ? -4.722 -3.630 -10.971 1.00 93.12 76 ARG A O 1
ATOM 567 N N . HIS A 1 77 ? -3.714 -1.736 -10.293 1.00 89.25 77 HIS A N 1
ATOM 568 C CA . HIS A 1 77 ? -4.364 -0.866 -11.268 1.00 89.25 77 HIS A CA 1
ATOM 569 C C . HIS A 1 77 ? -3.486 -0.709 -12.513 1.00 89.25 77 HIS A C 1
ATOM 571 O O . HIS A 1 77 ? -2.259 -0.812 -12.401 1.00 89.25 77 HIS A O 1
ATOM 577 N N . PRO A 1 78 ? -4.079 -0.429 -13.688 1.00 85.31 78 PRO A N 1
ATOM 578 C CA . PRO A 1 78 ? -3.314 -0.026 -14.859 1.00 85.31 78 PRO A CA 1
ATOM 579 C C . PRO A 1 78 ? -2.431 1.185 -14.541 1.00 85.31 78 PRO A C 1
ATOM 581 O O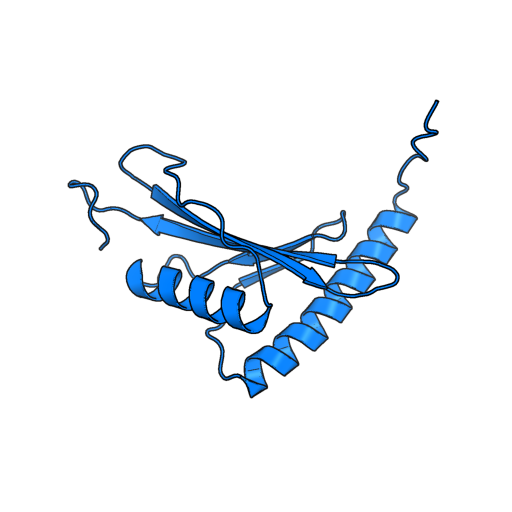 . PRO A 1 78 ? -2.881 2.138 -13.898 1.00 85.31 78 PRO A O 1
ATOM 584 N N . GLU A 1 79 ? -1.177 1.140 -14.989 1.00 87.25 79 GLU A N 1
ATOM 585 C CA . GLU A 1 79 ? -0.283 2.293 -14.892 1.00 87.25 79 GLU A CA 1
ATOM 586 C C . GLU A 1 79 ? -0.843 3.437 -15.744 1.00 87.25 79 GLU A C 1
ATOM 588 O O . GLU A 1 79 ? -1.381 3.214 -16.831 1.00 87.25 79 GLU A O 1
ATOM 593 N N . TYR A 1 80 ? -0.726 4.666 -15.252 1.00 83.44 80 TYR A N 1
ATOM 594 C CA . TYR A 1 80 ? -1.169 5.841 -15.995 1.00 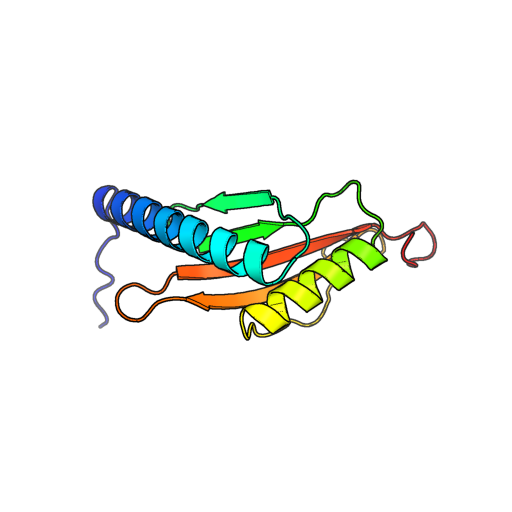83.44 80 TYR A CA 1
ATOM 595 C C . TYR A 1 80 ? -0.221 7.015 -15.781 1.00 83.44 80 TYR A C 1
ATOM 597 O O . TYR A 1 80 ? 0.491 7.073 -14.781 1.00 83.44 80 TYR A O 1
ATOM 605 N N . GLU A 1 81 ? -0.213 7.958 -16.719 1.00 83.88 81 GLU A N 1
ATOM 606 C CA . GLU A 1 81 ? 0.649 9.137 -16.661 1.00 83.88 81 GLU A CA 1
ATOM 607 C C . GLU A 1 81 ? -0.128 10.322 -16.074 1.00 83.88 81 GLU A C 1
ATOM 609 O O . GLU A 1 81 ? -0.928 10.936 -16.782 1.00 83.88 81 GLU A O 1
ATOM 614 N N . PRO A 1 82 ? 0.042 10.654 -14.778 1.00 74.81 82 PRO A N 1
ATOM 615 C CA . PRO A 1 82 ? -0.616 11.822 -14.194 1.00 74.81 82 PRO A CA 1
ATOM 616 C C . PRO A 1 82 ? -0.115 13.128 -14.817 1.00 74.81 82 PRO A C 1
ATOM 618 O O . PRO A 1 82 ? -0.847 14.115 -14.852 1.00 74.81 82 PRO A O 1
ATOM 621 N N . ILE A 1 83 ? 1.128 13.127 -15.304 1.00 76.69 83 ILE A N 1
ATOM 622 C CA . ILE A 1 83 ? 1.736 14.219 -16.053 1.00 76.69 83 ILE A CA 1
ATOM 623 C C . ILE A 1 83 ? 2.402 13.589 -17.276 1.00 76.69 83 ILE A C 1
ATOM 625 O O . ILE A 1 83 ? 3.397 12.875 -17.138 1.00 76.69 83 ILE A O 1
ATOM 629 N N . ALA A 1 84 ? 1.817 13.832 -18.450 1.00 78.19 84 ALA A N 1
ATOM 630 C CA . ALA A 1 84 ? 2.228 13.208 -19.705 1.00 78.19 84 ALA A CA 1
ATOM 631 C C . ALA A 1 84 ? 3.734 13.372 -19.954 1.00 78.19 84 ALA A C 1
ATOM 633 O O . ALA A 1 84 ? 4.256 14.488 -19.890 1.00 78.19 84 ALA A O 1
ATOM 634 N N . GLY A 1 85 ? 4.415 12.256 -20.222 1.00 72.75 85 GLY A N 1
ATOM 635 C CA . GLY A 1 85 ? 5.846 12.228 -20.536 1.00 72.75 85 GLY A CA 1
ATOM 636 C C . GLY A 1 85 ? 6.797 12.607 -19.393 1.00 72.75 85 GLY A C 1
ATOM 637 O O . GLY A 1 85 ? 7.991 12.723 -19.637 1.00 72.75 85 GLY A O 1
ATOM 638 N N . LEU A 1 86 ? 6.301 12.810 -18.165 1.00 76.25 86 LEU A N 1
ATOM 639 C CA . LEU A 1 86 ? 7.131 13.184 -17.009 1.00 76.25 86 LEU A CA 1
ATOM 640 C C . LEU A 1 86 ? 7.017 12.194 -15.852 1.00 76.25 86 LEU A C 1
ATOM 642 O O . LEU A 1 86 ? 8.010 11.904 -15.181 1.00 76.25 86 LEU A O 1
ATOM 646 N N . THR A 1 87 ? 5.815 11.669 -15.623 1.00 82.12 87 THR A N 1
ATOM 647 C CA . THR A 1 87 ? 5.555 10.771 -14.502 1.00 82.12 87 THR A CA 1
ATOM 648 C C . THR A 1 87 ? 4.663 9.625 -14.939 1.00 82.12 87 THR A C 1
ATOM 650 O O . THR A 1 87 ? 3.649 9.852 -15.597 1.00 82.12 87 THR A O 1
ATOM 653 N N . ARG A 1 88 ? 4.977 8.410 -14.487 1.00 87.88 88 ARG A N 1
ATOM 654 C CA . ARG A 1 88 ? 4.093 7.241 -14.559 1.00 87.88 88 ARG A CA 1
ATOM 655 C C . ARG A 1 88 ? 3.741 6.772 -13.152 1.00 87.88 88 ARG A C 1
ATOM 657 O O . ARG A 1 88 ? 4.628 6.561 -12.338 1.00 87.88 88 ARG A O 1
ATOM 664 N N . SER A 1 89 ? 2.456 6.616 -12.850 1.00 89.50 89 SER A N 1
ATOM 665 C CA . SER A 1 89 ? 1.983 6.180 -11.532 1.00 89.50 89 SER A CA 1
ATOM 666 C C . SER A 1 89 ? 1.677 4.683 -11.545 1.00 89.50 89 SER A C 1
ATOM 668 O O . SER A 1 89 ? 0.900 4.214 -12.382 1.00 89.50 89 SER A O 1
ATOM 670 N N . VAL A 1 90 ? 2.258 3.939 -10.602 1.00 92.56 90 VAL A N 1
ATOM 671 C CA . VAL A 1 90 ? 1.960 2.523 -10.337 1.00 92.56 90 VAL A CA 1
ATOM 672 C C . VAL A 1 90 ? 1.169 2.431 -9.046 1.00 92.56 90 VAL A C 1
ATOM 674 O O . VAL A 1 90 ? 1.548 3.034 -8.039 1.00 92.56 90 VAL A O 1
ATOM 677 N N . ARG A 1 91 ? 0.059 1.684 -9.062 1.00 95.25 91 ARG A N 1
ATOM 678 C CA . ARG A 1 91 ? -0.850 1.605 -7.915 1.00 95.25 91 ARG A CA 1
ATOM 679 C C . ARG A 1 91 ? -1.359 0.202 -7.646 1.00 95.25 91 ARG A C 1
ATOM 681 O O . ARG A 1 91 ? -1.607 -0.568 -8.575 1.00 95.25 91 ARG A O 1
ATOM 688 N N . ALA A 1 92 ? -1.599 -0.082 -6.373 1.00 95.38 92 ALA A N 1
ATOM 689 C CA . ALA A 1 92 ? -2.339 -1.257 -5.938 1.00 95.38 92 ALA A CA 1
ATOM 690 C C . ALA A 1 92 ? -3.216 -0.934 -4.722 1.00 95.38 92 ALA A C 1
ATOM 692 O O . ALA A 1 92 ? -2.904 -0.026 -3.947 1.00 95.38 92 ALA A O 1
ATOM 693 N N . THR A 1 93 ? -4.318 -1.664 -4.562 1.00 96.50 93 THR A N 1
ATOM 694 C CA . THR A 1 93 ? -5.255 -1.469 -3.448 1.00 96.50 93 THR A CA 1
ATOM 695 C C . THR A 1 93 ? -5.631 -2.794 -2.806 1.00 96.50 93 THR A C 1
ATOM 697 O O . THR A 1 93 ? -5.962 -3.752 -3.502 1.00 96.50 93 THR A O 1
ATOM 700 N N . ALA A 1 94 ? -5.607 -2.830 -1.479 1.00 96.00 94 ALA A N 1
ATOM 701 C CA . ALA A 1 94 ? -6.100 -3.938 -0.673 1.00 96.00 94 ALA A CA 1
ATOM 702 C C . ALA A 1 94 ? -7.054 -3.424 0.406 1.00 96.00 94 ALA A C 1
ATOM 704 O O . ALA A 1 94 ? -7.100 -2.233 0.717 1.00 96.00 94 ALA A O 1
ATOM 705 N N . THR A 1 95 ? -7.803 -4.340 1.004 1.00 95.88 95 THR A N 1
ATOM 706 C CA . THR A 1 95 ? -8.629 -4.066 2.177 1.00 95.88 95 THR A CA 1
ATOM 707 C C . THR A 1 95 ? -8.239 -5.044 3.271 1.00 95.88 95 THR A C 1
ATOM 709 O O . THR A 1 95 ? -8.234 -6.249 3.035 1.00 95.88 95 THR A O 1
ATOM 712 N N . LEU A 1 96 ? -7.894 -4.526 4.449 1.00 92.56 96 LEU A N 1
ATOM 713 C CA . LEU A 1 96 ? -7.469 -5.325 5.598 1.00 92.56 96 LEU A CA 1
ATOM 714 C C . LEU A 1 96 ? -8.485 -5.218 6.739 1.00 92.56 96 LEU A C 1
ATOM 716 O O . LEU A 1 96 ? -9.004 -4.136 7.007 1.00 92.56 96 LEU A O 1
ATOM 720 N N . GLY A 1 97 ? -8.721 -6.336 7.432 1.00 86.12 97 GLY A N 1
ATOM 721 C CA . GLY A 1 97 ? -9.672 -6.445 8.546 1.00 86.12 97 GLY A CA 1
ATOM 722 C C . GLY A 1 97 ? -11.110 -6.771 8.117 1.00 86.12 97 GLY A C 1
ATOM 723 O O . GLY A 1 97 ? -11.488 -6.578 6.964 1.00 86.12 97 GLY A O 1
ATOM 724 N N . THR A 1 98 ? -11.915 -7.286 9.053 1.00 77.88 98 THR A N 1
ATOM 725 C CA . THR A 1 98 ? -13.303 -7.734 8.803 1.00 77.88 98 THR A CA 1
ATOM 726 C C . THR A 1 98 ? -14.362 -6.772 9.341 1.00 77.88 98 THR A C 1
ATOM 728 O O . THR A 1 98 ? -15.345 -6.510 8.655 1.00 77.88 98 THR A O 1
ATOM 731 N N . ASP A 1 99 ? -14.161 -6.216 10.538 1.00 74.88 99 ASP A N 1
ATOM 732 C CA . ASP A 1 99 ? -15.203 -5.439 11.235 1.00 74.88 99 ASP A CA 1
ATOM 733 C C . ASP A 1 99 ? -15.145 -3.947 10.873 1.00 74.88 99 ASP A C 1
ATOM 735 O O . ASP A 1 99 ? -16.164 -3.269 10.707 1.00 74.88 99 ASP A O 1
ATOM 739 N N . HIS A 1 100 ? -13.928 -3.431 10.699 1.00 77.44 100 HIS A N 1
ATOM 740 C CA . HIS A 1 100 ? -13.651 -2.055 10.296 1.00 77.44 100 HIS A CA 1
ATOM 741 C C . HIS A 1 100 ? -12.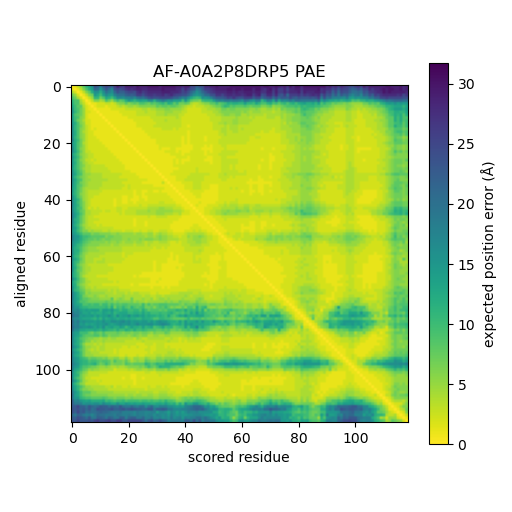551 -2.051 9.237 1.00 77.44 100 HIS A C 1
ATOM 743 O O . HIS A 1 100 ? -11.389 -1.815 9.566 1.00 77.44 100 HIS A O 1
ATOM 749 N N . PRO A 1 101 ? -12.906 -2.355 7.976 1.00 89.81 101 PRO A N 1
ATOM 750 C CA . PRO A 1 101 ? -11.921 -2.504 6.922 1.00 89.81 101 PRO A CA 1
ATOM 751 C C . PRO A 1 101 ? -11.120 -1.214 6.728 1.00 89.81 101 PRO A C 1
ATOM 753 O O . PRO A 1 101 ? -11.695 -0.129 6.585 1.00 89.81 101 PRO A O 1
ATOM 756 N N . VAL A 1 102 ? -9.797 -1.356 6.712 1.00 93.56 102 VAL A N 1
ATOM 757 C CA . VAL A 1 102 ? -8.848 -0.301 6.352 1.00 93.56 102 VAL A CA 1
ATOM 758 C C . VAL A 1 102 ? -8.459 -0.507 4.896 1.00 93.56 102 VAL A C 1
ATOM 760 O O . VAL A 1 102 ? -8.010 -1.586 4.503 1.00 93.56 102 VAL A O 1
ATOM 763 N N . GLU A 1 103 ? -8.642 0.527 4.081 1.00 96.38 103 GLU A N 1
ATOM 764 C CA . GLU A 1 103 ? -8.206 0.514 2.691 1.00 96.38 103 GLU A CA 1
ATOM 765 C C . GLU A 1 103 ? -6.713 0.848 2.635 1.00 96.38 103 GLU A C 1
ATOM 767 O O . GLU A 1 103 ? -6.285 1.919 3.064 1.00 96.38 103 GLU A O 1
ATOM 772 N N . VAL A 1 104 ? -5.914 -0.061 2.084 1.00 97.00 104 VAL A N 1
ATOM 773 C CA . VAL A 1 104 ? -4.481 0.143 1.879 1.00 97.00 104 VAL A CA 1
ATOM 774 C C . VAL A 1 104 ? -4.244 0.507 0.424 1.00 97.00 104 VAL A C 1
ATOM 776 O O . VAL A 1 104 ? -4.593 -0.257 -0.475 1.00 97.00 104 VAL A O 1
ATOM 779 N N . ARG A 1 105 ? -3.636 1.668 0.183 1.00 97.38 105 ARG A N 1
ATOM 780 C CA . ARG A 1 105 ? -3.260 2.157 -1.147 1.00 97.38 105 ARG A CA 1
ATOM 781 C C . ARG A 1 105 ? -1.748 2.208 -1.261 1.00 97.38 105 ARG A C 1
ATOM 783 O O . ARG A 1 105 ? -1.098 2.935 -0.520 1.00 97.38 105 ARG A O 1
ATOM 790 N N . LEU A 1 106 ? -1.203 1.474 -2.215 1.00 97.81 106 LEU A N 1
ATOM 791 C CA . LEU A 1 106 ? 0.210 1.515 -2.569 1.00 97.81 106 LEU A CA 1
ATOM 792 C C . LEU A 1 106 ? 0.367 2.404 -3.797 1.00 97.81 106 LEU A C 1
ATOM 794 O O . LEU A 1 106 ? -0.358 2.208 -4.776 1.00 97.81 106 LEU A O 1
ATOM 798 N N . ILE A 1 107 ? 1.265 3.387 -3.742 1.00 95.38 107 ILE A N 1
ATOM 799 C CA . ILE A 1 107 ? 1.472 4.357 -4.822 1.00 95.38 107 ILE A CA 1
ATOM 800 C C . ILE A 1 107 ? 2.970 4.579 -5.033 1.00 95.38 107 ILE A C 1
ATOM 802 O O . ILE A 1 107 ? 3.696 4.889 -4.093 1.00 95.38 107 ILE A O 1
ATOM 806 N N . ALA A 1 108 ? 3.417 4.482 -6.280 1.00 94.56 108 ALA A N 1
ATOM 807 C CA . ALA A 1 108 ? 4.718 4.977 -6.708 1.00 94.56 108 ALA A CA 1
ATOM 808 C C . ALA A 1 108 ? 4.533 5.903 -7.906 1.00 94.56 108 ALA A C 1
ATOM 810 O O . ALA A 1 108 ? 3.865 5.532 -8.871 1.00 94.56 108 ALA A O 1
ATOM 811 N N . ASP A 1 109 ? 5.145 7.082 -7.849 1.00 92.06 109 ASP A N 1
ATOM 812 C CA . ASP A 1 109 ? 5.204 8.018 -8.967 1.00 92.06 109 ASP A CA 1
ATOM 813 C C . ASP A 1 109 ? 6.614 7.961 -9.563 1.00 92.06 109 ASP A C 1
ATOM 815 O O . ASP A 1 109 ? 7.578 8.509 -9.025 1.00 92.06 109 ASP A O 1
ATOM 819 N N . LEU A 1 110 ? 6.724 7.233 -10.669 1.00 90.44 110 LEU A N 1
ATOM 820 C CA . LEU A 1 110 ? 7.964 6.960 -11.378 1.00 90.44 110 LEU A CA 1
ATOM 821 C C . LEU A 1 110 ? 8.319 8.154 -12.253 1.00 90.44 110 LEU A C 1
ATOM 823 O O . LEU A 1 110 ? 7.497 8.590 -13.061 1.00 90.44 110 LEU A O 1
ATOM 827 N N . ARG A 1 111 ? 9.542 8.663 -12.118 1.00 85.69 111 ARG A N 1
ATOM 828 C CA . ARG A 1 111 ? 10.058 9.680 -13.035 1.00 85.69 111 ARG A CA 1
ATOM 829 C C . ARG A 1 111 ? 10.453 9.036 -14.354 1.00 85.69 111 ARG A C 1
ATOM 831 O O . ARG A 1 111 ? 11.089 7.985 -14.358 1.00 85.69 111 ARG A O 1
ATOM 838 N N . LEU A 1 112 ? 10.063 9.691 -15.438 1.00 79.75 112 LEU A N 1
ATOM 839 C CA . LEU A 1 112 ? 10.473 9.340 -16.787 1.00 79.75 112 LEU A CA 1
ATOM 840 C C . LEU A 1 112 ? 11.580 10.299 -17.246 1.00 79.75 112 LEU A C 1
ATOM 842 O O . LEU A 1 112 ? 11.586 11.476 -16.874 1.00 79.75 112 LEU A O 1
ATOM 846 N N . ASP A 1 113 ? 12.513 9.792 -18.043 1.00 78.19 113 ASP A N 1
ATOM 847 C CA . ASP A 1 113 ? 13.509 10.585 -18.748 1.00 78.19 113 ASP A CA 1
ATOM 848 C C . ASP A 1 113 ? 12.858 11.411 -19.876 1.00 78.19 113 ASP A C 1
ATOM 850 O O . ASP A 1 113 ? 11.676 11.269 -20.204 1.00 78.19 113 ASP A O 1
ATOM 854 N N . GLY A 1 114 ? 13.644 12.282 -20.516 1.00 65.19 114 GLY A N 1
ATOM 855 C CA . GLY A 1 114 ? 13.167 13.124 -21.622 1.00 65.19 114 GLY A CA 1
ATOM 856 C C . GLY A 1 114 ? 12.686 12.360 -22.867 1.00 65.19 114 GLY A C 1
ATOM 857 O O . GLY A 1 114 ? 12.139 12.985 -23.774 1.00 65.19 114 GLY A O 1
ATOM 858 N N . ASN A 1 115 ? 12.876 11.037 -22.918 1.00 67.38 115 ASN A N 1
ATOM 859 C CA . ASN A 1 115 ? 12.413 10.148 -23.982 1.00 67.38 115 ASN A CA 1
ATOM 860 C C . ASN A 1 115 ? 11.193 9.305 -23.561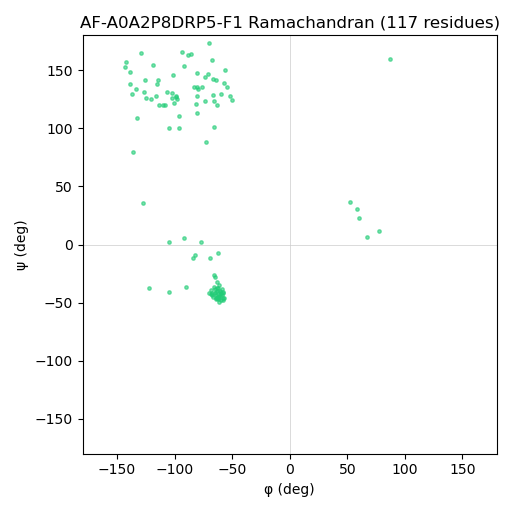 1.00 67.38 115 ASN A C 1
ATOM 862 O O . ASN A 1 115 ? 10.721 8.488 -24.353 1.00 67.38 115 ASN A O 1
ATOM 866 N N . GLY A 1 116 ? 10.677 9.485 -22.339 1.00 64.00 116 GLY A N 1
ATOM 867 C CA . GLY A 1 116 ? 9.574 8.695 -21.790 1.00 64.00 116 GLY A CA 1
ATOM 868 C C . GLY A 1 116 ? 9.983 7.303 -21.291 1.00 64.00 116 GLY A C 1
ATOM 869 O O . GLY A 1 116 ? 9.106 6.479 -21.016 1.00 64.00 116 GLY A O 1
ATOM 870 N N . ASN A 1 117 ? 11.284 7.033 -21.181 1.00 71.12 117 ASN A N 1
ATOM 871 C CA . ASN A 1 117 ? 11.822 5.827 -20.564 1.00 71.12 117 ASN A CA 1
ATOM 872 C C . ASN A 1 117 ? 12.007 6.032 -19.063 1.00 71.12 117 ASN A C 1
ATOM 874 O O . ASN A 1 117 ? 12.008 7.144 -18.555 1.00 71.12 117 ASN A O 1
ATOM 878 N N . GLU A 1 118 ? 12.152 4.939 -18.336 1.00 70.31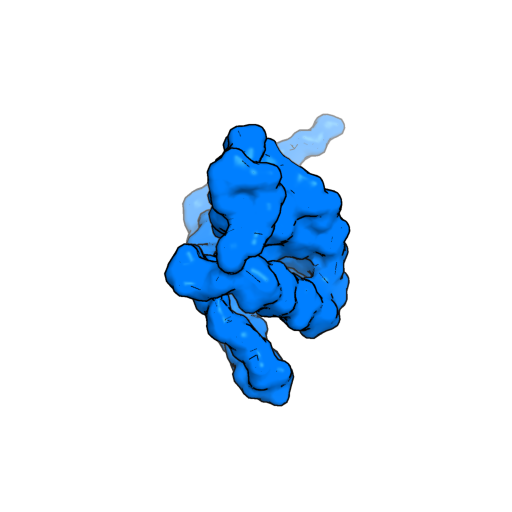 118 GLU A N 1
ATOM 879 C CA . GLU A 1 118 ? 12.473 4.978 -16.913 1.00 70.31 118 GLU A CA 1
ATOM 880 C C . GLU A 1 118 ? 13.977 5.137 -16.717 1.00 70.31 118 GLU A C 1
ATOM 882 O O . GLU A 1 118 ? 14.751 4.462 -17.395 1.00 70.31 118 GLU A O 1
ATOM 887 N N . ASP A 1 119 ? 14.354 6.023 -15.797 1.00 63.28 119 ASP A N 1
ATOM 888 C CA . ASP A 1 119 ? 15.742 6.286 -15.391 1.00 63.28 119 ASP A CA 1
ATOM 889 C C . ASP A 1 119 ? 16.236 5.254 -14.350 1.00 63.28 119 ASP A C 1
ATOM 891 O O . ASP A 1 119 ? 15.438 4.858 -13.452 1.00 63.28 119 ASP A O 1
#

Nearest PDB structures (foldseek):
  5cj7-assembly1_A  TM=4.701E-01  e=1.135E-02  Homo sapiens
  5cwr-assembly2_B  TM=4.397E-01  e=6.143E-02  Homo sapiens
  5cwr-assembly1_A  TM=4.551E-01  e=8.305E-02  Homo sapiens
  6cfw-assembly1_K  TM=5.113E-01  e=5.722E-01  Pyrococcus furiosus DSM 3638
  8exe-assembly1_A  TM=4.171E-01  e=4.232E-01  Homo sapiens

Secondary structure (DSSP, 8-state):
----PPPPHHHHHHHHHHHHHHHHHHHHHHHHTTPPP-EEEE-TTSEEEEE--TTS-HHHHHHHHHHHHHHHTPEEPPPEEEETTTEEEEEEEEEE-SSSPEEEEEEEEEEBPTTS-B-